Protein AF-A0A3D3J1A1-F1 (afdb_monomer)

Structure (mmCIF, N/CA/C/O backbone):
data_AF-A0A3D3J1A1-F1
#
_entry.id   AF-A0A3D3J1A1-F1
#
loop_
_atom_site.group_PDB
_atom_site.id
_atom_site.type_symbol
_atom_site.label_atom_id
_atom_site.label_alt_id
_atom_site.label_comp_id
_atom_site.label_asym_id
_atom_site.label_entity_id
_atom_site.label_seq_id
_atom_site.pdbx_PDB_ins_code
_atom_site.Cartn_x
_atom_site.Cartn_y
_ato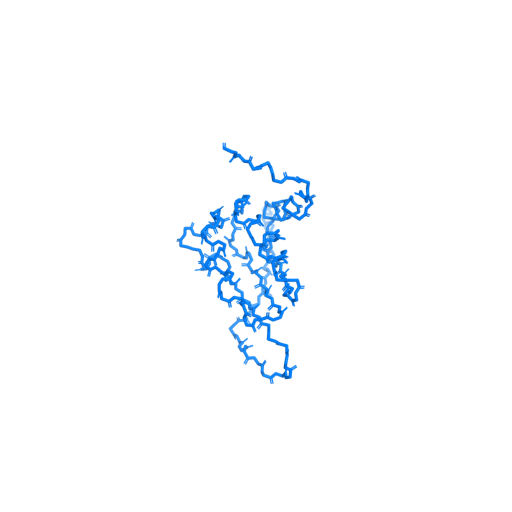m_site.Cartn_z
_atom_site.occupancy
_atom_site.B_iso_or_equiv
_atom_site.auth_seq_id
_atom_site.auth_comp_id
_atom_site.auth_asym_id
_atom_site.auth_atom_id
_atom_site.pdbx_PDB_model_num
ATOM 1 N N . MET A 1 1 ? 10.830 -30.115 -41.537 1.00 36.31 1 MET A N 1
ATOM 2 C CA . MET A 1 1 ? 11.368 -28.802 -41.126 1.00 36.31 1 MET A CA 1
ATOM 3 C C . MET A 1 1 ? 10.619 -28.395 -39.874 1.00 36.31 1 MET A C 1
ATOM 5 O O . MET A 1 1 ? 9.400 -28.492 -39.876 1.00 36.31 1 MET A O 1
ATOM 9 N N . ALA A 1 2 ? 11.364 -28.140 -38.803 1.00 36.91 2 ALA A N 1
ATOM 10 C CA . ALA A 1 2 ? 10.926 -28.161 -37.413 1.00 36.91 2 ALA A CA 1
ATOM 11 C C . ALA A 1 2 ? 10.084 -26.946 -36.968 1.00 36.91 2 ALA A C 1
ATOM 13 O O . ALA A 1 2 ? 10.163 -25.879 -37.567 1.00 36.91 2 ALA A O 1
ATOM 14 N N . GLU A 1 3 ? 9.308 -27.205 -35.909 1.00 42.75 3 GLU A N 1
ATOM 15 C CA . GLU A 1 3 ? 8.980 -26.386 -34.728 1.00 42.75 3 GLU A CA 1
ATOM 16 C C . GLU A 1 3 ? 8.779 -24.868 -34.845 1.00 42.75 3 GLU A C 1
ATOM 18 O O . GLU A 1 3 ? 9.700 -24.114 -35.137 1.00 42.75 3 GLU A O 1
ATOM 23 N N . LEU A 1 4 ? 7.625 -24.414 -34.342 1.00 45.41 4 LEU A N 1
ATOM 24 C CA . LEU A 1 4 ? 7.611 -23.341 -33.347 1.00 45.41 4 LEU A CA 1
ATOM 25 C C . LEU A 1 4 ? 6.541 -23.622 -32.285 1.00 45.41 4 LEU A C 1
ATOM 27 O O . LEU A 1 4 ? 5.385 -23.920 -32.576 1.00 45.41 4 LEU A O 1
ATOM 31 N N . MET A 1 5 ? 7.030 -23.609 -31.051 1.00 32.59 5 MET A N 1
ATOM 32 C CA . MET A 1 5 ? 6.427 -24.078 -29.813 1.00 32.59 5 MET A CA 1
ATOM 33 C C . MET A 1 5 ? 5.175 -23.293 -29.406 1.00 32.59 5 MET A C 1
ATOM 35 O O . MET A 1 5 ? 5.114 -22.069 -29.503 1.00 32.59 5 MET A O 1
ATOM 39 N N . ILE A 1 6 ? 4.203 -24.030 -28.869 1.00 40.38 6 ILE A N 1
ATOM 40 C CA . ILE A 1 6 ? 3.103 -23.508 -28.060 1.00 40.38 6 ILE A CA 1
ATOM 41 C C . ILE A 1 6 ? 3.652 -23.243 -26.654 1.00 40.38 6 ILE A C 1
ATOM 43 O O . ILE A 1 6 ? 3.984 -24.196 -25.959 1.00 40.38 6 ILE A O 1
ATOM 47 N N . ASP A 1 7 ? 3.684 -21.982 -26.220 1.00 38.25 7 ASP A N 1
ATOM 48 C CA . ASP A 1 7 ? 3.404 -21.642 -24.818 1.00 38.25 7 ASP A CA 1
ATOM 49 C C . ASP A 1 7 ? 2.897 -20.196 -24.710 1.00 38.25 7 ASP A C 1
ATOM 51 O O . ASP A 1 7 ? 3.611 -19.259 -24.362 1.00 38.25 7 ASP A O 1
ATOM 55 N N . THR A 1 8 ? 1.631 -19.984 -25.068 1.00 37.47 8 THR A N 1
ATOM 56 C CA . THR A 1 8 ? 0.881 -18.862 -24.501 1.00 37.47 8 THR A CA 1
ATOM 57 C C . THR A 1 8 ? 0.145 -19.423 -23.299 1.00 37.47 8 THR A C 1
ATOM 59 O O . THR A 1 8 ? -0.958 -19.955 -23.443 1.00 37.47 8 THR A O 1
ATOM 62 N N . LYS A 1 9 ? 0.736 -19.281 -22.109 1.00 39.06 9 LYS A N 1
ATOM 63 C CA . LYS A 1 9 ? -0.031 -19.269 -20.862 1.00 39.06 9 LYS A CA 1
ATOM 64 C C . LYS A 1 9 ? -0.982 -18.081 -20.919 1.00 39.06 9 LYS A C 1
ATOM 66 O O . LYS A 1 9 ? -0.671 -16.970 -20.503 1.00 39.06 9 LYS A O 1
ATOM 71 N N . ARG A 1 10 ? -2.140 -18.333 -21.525 1.00 42.56 10 ARG A N 1
ATOM 72 C CA . ARG A 1 10 ? -3.353 -17.562 -21.317 1.00 42.56 10 ARG A CA 1
ATOM 73 C C . ARG A 1 10 ? -3.723 -17.778 -19.859 1.00 42.56 10 ARG A C 1
ATOM 75 O O . ARG A 1 10 ? -4.373 -18.767 -19.543 1.00 42.56 10 ARG A O 1
ATOM 82 N N . ASP A 1 11 ? -3.288 -16.881 -18.986 1.00 39.16 11 ASP A N 1
ATOM 83 C CA . ASP A 1 11 ? -3.937 -16.753 -17.688 1.00 39.16 11 ASP A CA 1
ATOM 84 C C . ASP A 1 11 ? -5.224 -15.958 -17.914 1.00 39.16 11 ASP A C 1
ATOM 86 O O . ASP A 1 11 ? -5.282 -14.729 -17.905 1.00 39.16 11 ASP A O 1
ATOM 90 N N . SER A 1 12 ? -6.244 -16.700 -18.331 1.00 46.22 12 SER A N 1
ATOM 91 C CA . SER A 1 12 ? -7.627 -16.263 -18.324 1.00 46.22 12 SER A CA 1
ATOM 92 C C . SER A 1 12 ? -8.145 -16.367 -16.892 1.00 46.22 12 SER A C 1
ATOM 94 O O . SER A 1 12 ? -8.598 -17.430 -16.477 1.00 46.22 12 SER A O 1
ATOM 96 N N . GLY A 1 13 ? -8.089 -15.254 -16.170 1.00 39.97 13 GLY A N 1
ATOM 97 C CA . GLY A 1 13 ? -8.720 -15.036 -14.871 1.00 39.97 13 GLY A CA 1
ATOM 98 C C . GLY A 1 13 ? -8.413 -13.596 -14.455 1.00 39.97 13 GLY A C 1
ATOM 99 O O . GLY A 1 13 ? -7.260 -13.218 -14.373 1.00 39.97 13 GLY A O 1
ATOM 100 N N . GLU A 1 14 ? -9.343 -12.676 -14.263 1.00 38.91 14 GLU A N 1
ATOM 101 C CA . GLU A 1 14 ?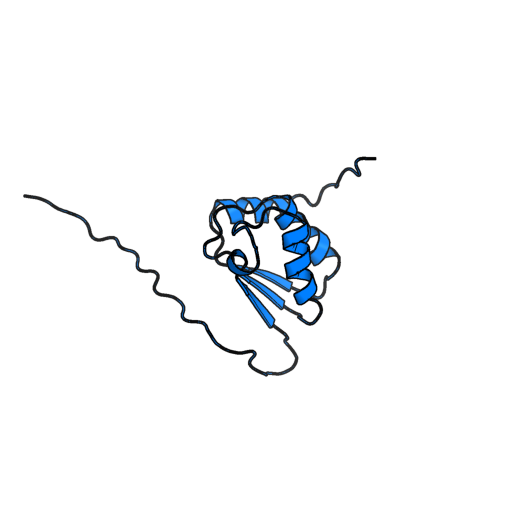 -10.745 -12.816 -13.943 1.00 38.91 14 GLU A CA 1
ATOM 102 C C . GLU A 1 14 ? -11.493 -11.560 -14.417 1.00 38.91 14 GLU A C 1
ATOM 104 O O . GLU A 1 14 ? -11.007 -10.430 -14.333 1.00 38.91 14 GLU A O 1
ATOM 109 N N . VAL A 1 15 ? -12.714 -11.764 -14.895 1.00 42.56 15 VAL A N 1
ATOM 110 C CA . VAL A 1 15 ? -13.693 -10.702 -15.102 1.00 42.56 15 VAL A CA 1
ATOM 111 C C . VAL A 1 15 ? -14.255 -10.341 -13.723 1.00 42.56 15 VAL A C 1
ATOM 113 O O . VAL A 1 15 ? -15.102 -11.070 -13.227 1.00 42.56 15 VAL A O 1
ATOM 116 N N . PHE A 1 16 ? -13.820 -9.244 -13.095 1.00 38.19 16 PHE A N 1
ATOM 117 C CA . PHE A 1 16 ? -14.475 -8.734 -11.877 1.00 38.19 16 PHE A CA 1
ATOM 118 C C . PHE A 1 16 ? -14.755 -7.238 -11.957 1.00 38.19 16 PHE A C 1
ATOM 120 O O . PHE A 1 16 ? -14.155 -6.401 -11.292 1.00 38.19 16 PHE A O 1
ATOM 127 N N . ASN A 1 17 ? -15.745 -6.926 -12.780 1.00 46.78 17 ASN A N 1
ATOM 128 C CA . ASN A 1 17 ? -16.692 -5.873 -12.467 1.00 46.78 17 ASN A CA 1
ATOM 129 C C . ASN A 1 17 ? -17.770 -6.530 -11.601 1.00 46.78 17 ASN A C 1
ATOM 131 O O . ASN A 1 17 ? -18.503 -7.313 -12.193 1.00 46.78 17 ASN A O 1
ATOM 135 N N . THR A 1 18 ? -17.839 -6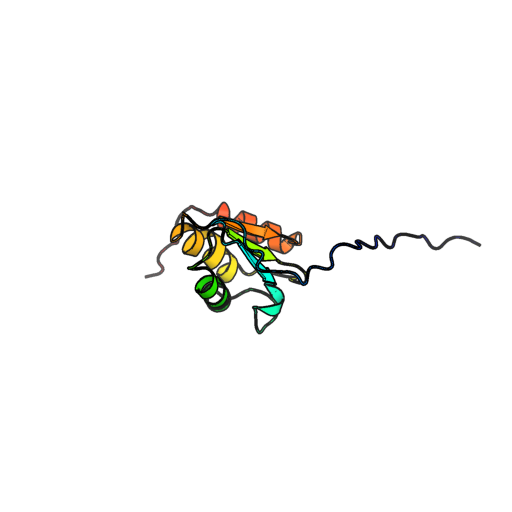.326 -10.274 1.00 42.00 18 THR A N 1
ATOM 136 C CA . THR A 1 18 ? -18.990 -6.751 -9.435 1.00 42.00 18 THR A CA 1
ATOM 137 C C . THR A 1 18 ? -18.809 -6.339 -7.963 1.00 42.00 18 THR A C 1
ATOM 139 O O . THR A 1 18 ? -17.905 -6.832 -7.302 1.00 42.00 18 THR A O 1
ATOM 142 N N . TYR A 1 19 ? -19.672 -5.407 -7.525 1.00 45.06 19 TYR A N 1
ATOM 143 C CA . TYR A 1 19 ? -20.353 -5.279 -6.219 1.00 45.06 19 TYR A CA 1
ATOM 144 C C . TYR A 1 19 ? -19.474 -5.479 -4.956 1.00 45.06 19 TYR A C 1
ATOM 146 O O . TYR A 1 19 ? -18.970 -6.556 -4.688 1.00 45.06 19 TYR A O 1
ATOM 154 N N . ALA A 1 20 ? -19.229 -4.490 -4.087 1.00 43.03 20 ALA A N 1
ATOM 155 C CA . ALA A 1 20 ? -20.238 -3.838 -3.242 1.00 43.03 20 ALA A CA 1
ATOM 156 C C . ALA A 1 20 ? -21.414 -4.767 -2.892 1.00 43.03 20 ALA A C 1
ATOM 158 O O . ALA A 1 20 ? -22.562 -4.338 -2.969 1.00 43.03 20 ALA A O 1
ATOM 159 N N . ASP A 1 21 ? -21.134 -6.041 -2.601 1.00 42.47 21 ASP A N 1
ATOM 160 C CA . ASP A 1 21 ? -22.158 -6.972 -2.156 1.00 42.47 21 ASP A CA 1
ATOM 161 C C . ASP A 1 21 ? -22.260 -6.959 -0.636 1.00 42.47 21 ASP A C 1
ATOM 163 O O . ASP A 1 21 ? -21.280 -6.915 0.113 1.00 42.47 21 ASP A O 1
ATOM 167 N N . VAL A 1 22 ? -23.509 -6.855 -0.231 1.00 48.78 22 VAL A N 1
ATOM 168 C CA . VAL A 1 22 ? -23.979 -6.427 1.066 1.00 48.78 22 VAL A CA 1
ATOM 169 C C . VAL A 1 22 ? -24.198 -7.691 1.877 1.00 48.78 22 VAL A C 1
ATOM 171 O O . VAL A 1 22 ? -25.268 -8.273 1.799 1.00 48.78 22 VAL A O 1
ATOM 174 N N . ASP A 1 23 ? -23.205 -8.104 2.659 1.00 39.50 23 ASP A N 1
ATOM 175 C CA . ASP A 1 23 ? -23.414 -9.086 3.722 1.00 39.50 23 ASP A CA 1
ATOM 176 C C . ASP A 1 23 ? -22.642 -8.654 4.979 1.00 39.50 23 ASP A C 1
ATOM 178 O O . ASP A 1 23 ? -21.414 -8.606 5.034 1.00 39.50 23 ASP A O 1
ATOM 182 N N . GLU A 1 24 ? -23.420 -8.217 5.969 1.00 40.56 24 GLU A N 1
ATOM 183 C CA . GLU A 1 24 ? -23.089 -8.105 7.393 1.00 40.56 24 GLU A CA 1
ATOM 184 C C . GLU A 1 24 ? -21.661 -7.638 7.759 1.00 40.56 24 GLU A C 1
ATOM 186 O O . GLU A 1 24 ? -20.811 -8.384 8.237 1.00 40.56 24 GLU A O 1
ATOM 191 N N . GLY A 1 25 ? -21.411 -6.329 7.650 1.00 46.91 25 GLY A N 1
ATOM 192 C CA . GLY A 1 25 ? -20.396 -5.649 8.472 1.00 46.91 25 GLY A CA 1
ATOM 193 C C . GLY A 1 25 ? -18.919 -5.883 8.117 1.00 46.91 25 GLY A C 1
ATOM 194 O O . GLY A 1 25 ? -18.043 -5.394 8.850 1.00 46.91 25 GLY A O 1
ATOM 195 N N . PHE A 1 26 ? -18.628 -6.561 7.003 1.00 54.66 26 PHE A N 1
ATOM 196 C CA . PHE A 1 26 ? -17.291 -6.660 6.411 1.00 54.66 26 PHE A CA 1
ATOM 197 C C . PHE A 1 26 ? -17.184 -5.727 5.208 1.00 54.66 26 PHE A C 1
ATOM 199 O O . PHE A 1 26 ? -17.437 -6.090 4.065 1.00 54.66 26 PHE A O 1
ATOM 206 N N . ILE A 1 27 ? -16.821 -4.476 5.480 1.00 76.19 27 ILE A N 1
ATOM 207 C CA . ILE A 1 27 ? -16.656 -3.461 4.444 1.00 76.19 27 ILE A CA 1
ATOM 208 C C . ILE A 1 27 ? -15.292 -3.711 3.780 1.00 76.19 27 ILE A C 1
ATOM 210 O O . ILE A 1 27 ? -14.261 -3.259 4.283 1.00 76.19 27 ILE A O 1
ATOM 214 N N . VAL A 1 28 ? -15.282 -4.495 2.699 1.00 82.38 28 VAL A N 1
ATOM 215 C CA . VAL A 1 28 ? -14.090 -4.803 1.889 1.00 82.38 28 VAL A CA 1
ATOM 216 C C . VAL A 1 28 ? -14.087 -3.941 0.625 1.00 82.38 28 VAL A C 1
ATOM 218 O O . VAL A 1 28 ? -15.126 -3.763 -0.007 1.00 82.38 28 VAL A O 1
ATOM 221 N N . THR A 1 29 ? -12.927 -3.416 0.232 1.00 88.31 29 THR A N 1
ATOM 222 C CA . THR A 1 29 ? -12.750 -2.690 -1.039 1.00 88.31 29 THR A CA 1
ATOM 223 C C . THR A 1 29 ? -11.585 -3.233 -1.851 1.00 88.31 29 THR A C 1
ATOM 225 O O . THR A 1 29 ? -10.611 -3.718 -1.281 1.00 88.31 29 THR A O 1
ATOM 228 N N . ARG A 1 30 ? -11.661 -3.125 -3.183 1.00 91.25 30 ARG A N 1
ATOM 229 C CA . ARG A 1 30 ? -10.570 -3.452 -4.111 1.00 91.25 30 ARG A CA 1
ATOM 230 C C . ARG A 1 30 ? -10.195 -2.219 -4.921 1.00 91.25 30 ARG A C 1
ATOM 232 O O . ARG A 1 30 ? -11.050 -1.612 -5.558 1.00 91.25 30 ARG A O 1
ATOM 239 N N . ILE A 1 31 ? -8.912 -1.866 -4.912 1.00 91.00 31 ILE A N 1
ATOM 240 C CA . ILE A 1 31 ? -8.379 -0.688 -5.599 1.00 91.00 31 ILE A CA 1
ATOM 241 C C . ILE A 1 31 ? -7.352 -1.126 -6.648 1.00 91.00 31 ILE A C 1
ATOM 243 O O . ILE A 1 31 ? -6.282 -1.608 -6.267 1.00 91.00 31 ILE A O 1
ATOM 247 N N . PRO A 1 32 ? -7.625 -0.919 -7.950 1.00 92.50 32 PRO A N 1
ATOM 248 C CA . PRO A 1 32 ? -6.616 -1.058 -8.994 1.00 92.50 32 PRO A CA 1
ATOM 249 C C . PRO A 1 32 ? -5.601 0.083 -8.879 1.00 92.50 32 PRO A C 1
ATOM 251 O O . PRO A 1 32 ? -5.898 1.240 -9.180 1.00 92.50 32 PRO A O 1
ATOM 254 N N . VAL A 1 33 ? -4.388 -0.234 -8.424 1.00 91.69 33 VAL A N 1
ATOM 255 C CA . VAL A 1 33 ? -3.356 0.765 -8.100 1.00 91.69 33 VAL A CA 1
ATOM 256 C C . VAL A 1 33 ? -2.919 1.530 -9.346 1.00 91.69 33 VAL A C 1
ATOM 258 O O . VAL A 1 33 ? -2.815 2.754 -9.308 1.00 91.69 33 VAL A O 1
ATOM 261 N N . PHE A 1 34 ? -2.745 0.825 -10.464 1.00 89.56 34 PHE A N 1
ATOM 262 C CA . PHE A 1 34 ? -2.341 1.416 -11.740 1.00 89.56 34 PHE A CA 1
ATOM 263 C C . PHE A 1 34 ? -3.307 2.505 -12.231 1.00 89.56 34 PHE A C 1
ATOM 265 O O . PHE A 1 34 ? -2.880 3.523 -12.765 1.00 89.56 34 PHE A O 1
ATOM 272 N N . GLU A 1 35 ? -4.613 2.306 -12.037 1.00 88.69 35 GLU A N 1
ATOM 273 C CA . GLU A 1 35 ? -5.652 3.254 -12.466 1.00 88.69 35 GLU A CA 1
ATOM 274 C C . GLU A 1 35 ? -5.876 4.367 -11.434 1.00 88.69 35 GLU A C 1
ATOM 276 O O . GLU A 1 35 ? -6.270 5.481 -11.778 1.00 88.69 35 GLU A O 1
ATOM 281 N N . ALA A 1 36 ? -5.594 4.090 -10.159 1.00 86.56 36 ALA A N 1
ATOM 282 C CA . ALA A 1 36 ? -5.679 5.074 -9.086 1.00 86.56 36 ALA A CA 1
ATOM 283 C C . ALA A 1 36 ? -4.514 6.087 -9.096 1.00 86.56 36 ALA A C 1
ATOM 285 O O . ALA A 1 36 ? -4.632 7.173 -8.512 1.00 86.56 36 ALA A O 1
ATOM 286 N N . CYS A 1 37 ? -3.397 5.755 -9.749 1.00 84.00 37 CYS A N 1
ATOM 287 C CA . CYS A 1 37 ? -2.221 6.607 -9.895 1.00 84.00 37 CYS A CA 1
ATOM 288 C C . CYS A 1 37 ? -2.234 7.364 -11.236 1.00 84.00 37 CYS A C 1
ATOM 290 O O . CYS A 1 37 ? -2.348 6.770 -12.300 1.00 84.00 37 CYS A O 1
ATOM 292 N N . LEU A 1 38 ? -2.052 8.692 -11.196 1.00 74.56 38 LEU A N 1
ATOM 293 C CA . LEU A 1 38 ? -2.039 9.537 -12.406 1.00 74.56 38 LEU A CA 1
ATOM 294 C C . LEU A 1 38 ? -0.888 9.191 -13.369 1.00 74.56 38 LEU A C 1
ATOM 296 O O . LEU A 1 38 ? -1.076 9.223 -14.580 1.00 74.56 38 LEU A O 1
ATOM 300 N N . ASP A 1 39 ? 0.278 8.832 -12.825 1.00 69.44 39 ASP A N 1
ATOM 301 C CA . ASP A 1 39 ? 1.506 8.560 -13.587 1.00 69.44 39 ASP A CA 1
ATOM 302 C C . ASP A 1 39 ? 1.758 7.055 -13.792 1.00 69.44 39 ASP A C 1
ATOM 304 O O . ASP A 1 39 ? 2.882 6.647 -14.079 1.00 69.44 39 ASP A O 1
ATOM 308 N N . ARG A 1 40 ? 0.703 6.233 -13.657 1.00 75.50 40 ARG A N 1
ATOM 309 C CA . ARG A 1 40 ? 0.694 4.759 -13.716 1.00 75.50 40 ARG A CA 1
ATOM 310 C C . ARG A 1 40 ? 1.447 4.059 -12.586 1.00 75.50 40 ARG A C 1
ATOM 312 O O . ARG A 1 40 ? 0.819 3.335 -11.816 1.00 75.50 40 ARG A O 1
ATOM 319 N N . ASP A 1 41 ? 2.752 4.287 -12.454 1.00 83.94 41 ASP A N 1
ATOM 320 C CA . ASP A 1 41 ? 3.546 3.617 -11.424 1.00 83.94 41 ASP A CA 1
ATOM 321 C C . ASP A 1 41 ? 3.417 4.321 -10.054 1.00 83.94 41 ASP A C 1
ATOM 323 O O . ASP A 1 41 ? 3.599 5.543 -9.942 1.00 83.94 41 ASP A O 1
ATOM 327 N N . PRO A 1 42 ? 3.109 3.570 -8.980 1.00 87.88 42 PRO A N 1
ATOM 328 C CA . PRO A 1 42 ? 2.980 4.080 -7.622 1.00 87.88 42 PRO A CA 1
ATOM 329 C C . PRO A 1 42 ? 4.358 4.347 -7.001 1.00 87.88 42 PRO A C 1
ATOM 331 O O . PRO A 1 42 ? 4.968 3.480 -6.372 1.00 87.88 42 PRO A O 1
ATOM 334 N N . VAL A 1 43 ? 4.858 5.574 -7.146 1.00 89.81 43 VAL A N 1
ATOM 335 C CA . VAL A 1 43 ? 6.193 5.969 -6.660 1.00 89.81 43 VAL A CA 1
ATOM 336 C C . VAL A 1 43 ? 6.115 6.909 -5.458 1.00 89.81 43 VAL A C 1
ATOM 338 O O . VAL A 1 43 ? 6.857 6.754 -4.481 1.00 89.81 43 VAL A O 1
ATOM 341 N N . ALA A 1 44 ? 5.217 7.892 -5.505 1.00 90.00 44 ALA A N 1
ATOM 342 C CA . ALA A 1 44 ? 5.207 9.004 -4.562 1.00 90.00 44 ALA A CA 1
ATOM 343 C C . ALA A 1 44 ? 4.304 8.757 -3.342 1.00 90.00 44 ALA A C 1
ATOM 345 O O . ALA A 1 44 ? 3.207 8.208 -3.447 1.00 90.00 44 ALA A O 1
ATOM 346 N N . ARG A 1 45 ? 4.704 9.299 -2.180 1.00 91.00 45 ARG A N 1
ATOM 347 C CA . ARG A 1 45 ? 3.873 9.304 -0.955 1.00 91.00 45 ARG A CA 1
ATOM 348 C C . ARG A 1 45 ? 2.514 9.968 -1.167 1.00 91.00 45 ARG A C 1
ATOM 350 O O . ARG A 1 45 ? 1.511 9.535 -0.615 1.00 91.00 45 ARG A O 1
ATOM 357 N N . SER A 1 46 ? 2.462 11.020 -1.981 1.00 90.75 46 SER A N 1
ATOM 358 C CA . SER A 1 46 ? 1.215 11.725 -2.289 1.00 90.75 46 SER A CA 1
ATOM 359 C C . SER A 1 46 ? 0.209 10.848 -3.042 1.00 90.75 46 SER A C 1
ATOM 361 O O . SER A 1 46 ? -0.991 10.992 -2.818 1.00 90.75 46 SER A O 1
ATOM 363 N N . GLN A 1 47 ? 0.672 9.924 -3.892 1.00 91.44 47 GLN A N 1
ATOM 364 C CA . GLN A 1 47 ? -0.189 8.953 -4.572 1.00 91.44 47 GLN A CA 1
ATOM 365 C C . GLN A 1 47 ? -0.759 7.945 -3.564 1.00 91.44 47 GLN A C 1
ATOM 367 O O . GLN A 1 47 ? -1.969 7.731 -3.542 1.00 91.44 47 GLN A O 1
ATOM 372 N N . ALA A 1 48 ? 0.084 7.420 -2.668 1.00 92.19 48 ALA A N 1
ATOM 373 C CA . ALA A 1 48 ? -0.344 6.537 -1.583 1.00 92.19 48 ALA A CA 1
ATOM 374 C C . ALA A 1 48 ? -1.414 7.191 -0.698 1.00 92.19 48 ALA A C 1
ATOM 376 O O . ALA A 1 48 ? -2.499 6.639 -0.543 1.00 92.19 48 ALA A O 1
ATOM 377 N N . ARG A 1 49 ? -1.176 8.418 -0.212 1.00 91.06 49 ARG A N 1
ATOM 378 C CA . ARG A 1 49 ? -2.151 9.152 0.617 1.00 91.06 49 ARG A CA 1
ATOM 379 C C . ARG A 1 49 ? -3.510 9.298 -0.057 1.00 91.06 49 ARG A C 1
ATOM 381 O O . ARG A 1 49 ? -4.531 9.138 0.596 1.00 91.06 49 ARG A O 1
ATOM 388 N N . ARG A 1 50 ? -3.546 9.571 -1.365 1.00 89.31 50 ARG A N 1
ATOM 389 C CA . ARG A 1 50 ? -4.808 9.691 -2.12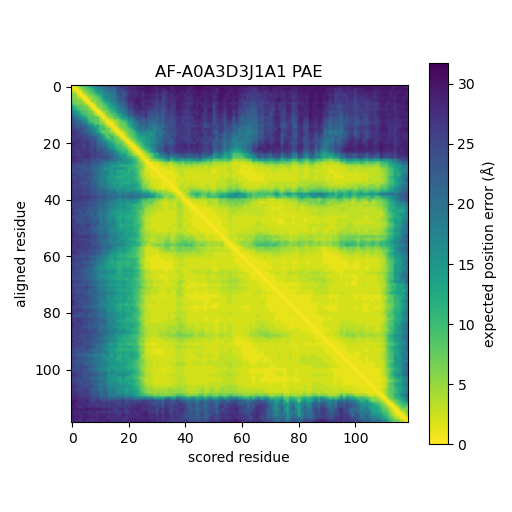0 1.00 89.31 50 ARG A CA 1
ATOM 390 C C . ARG A 1 50 ? -5.587 8.380 -2.195 1.00 89.31 50 ARG A C 1
ATOM 392 O O . ARG A 1 50 ? -6.814 8.415 -2.248 1.00 89.31 50 ARG A O 1
ATOM 399 N N . ILE A 1 51 ? -4.897 7.244 -2.251 1.00 90.00 51 ILE A N 1
ATOM 400 C CA . ILE A 1 51 ? -5.533 5.925 -2.191 1.00 90.00 51 ILE A CA 1
ATOM 401 C C . ILE A 1 51 ? -6.042 5.676 -0.770 1.00 90.00 51 ILE A C 1
ATOM 403 O O . ILE A 1 51 ? -7.218 5.374 -0.597 1.00 90.00 51 ILE A O 1
ATOM 407 N N . CYS A 1 52 ? -5.196 5.905 0.233 1.00 88.62 52 CYS A N 1
ATOM 408 C CA . CYS A 1 52 ? -5.514 5.668 1.637 1.00 88.62 52 CYS A CA 1
ATOM 409 C C . CYS A 1 52 ? -6.689 6.505 2.162 1.00 88.62 52 CYS A C 1
ATOM 411 O O . CYS A 1 52 ? -7.514 5.974 2.885 1.00 88.62 52 CYS A O 1
ATOM 413 N N . LEU A 1 53 ? -6.855 7.763 1.734 1.00 86.75 53 LEU A N 1
ATOM 414 C CA . LEU A 1 53 ? -8.013 8.595 2.118 1.00 86.75 53 LEU A CA 1
ATOM 415 C C . LEU A 1 53 ? -9.373 7.976 1.748 1.00 86.75 53 LEU A C 1
ATOM 417 O O . LEU A 1 53 ? -10.406 8.387 2.266 1.00 86.75 53 LEU A O 1
ATOM 421 N N . ARG A 1 54 ? -9.396 7.016 0.817 1.00 80.94 54 ARG A N 1
ATOM 422 C CA . ARG A 1 54 ? -10.612 6.293 0.428 1.00 80.94 54 ARG A CA 1
ATOM 423 C C . ARG A 1 54 ? -10.854 5.043 1.276 1.00 80.94 54 ARG A C 1
ATOM 425 O O . ARG A 1 54 ? -11.886 4.410 1.095 1.00 80.94 54 ARG A O 1
ATOM 432 N N . LEU A 1 55 ? -9.922 4.674 2.155 1.00 83.62 55 LEU A N 1
ATOM 433 C CA . LEU A 1 55 ? -9.934 3.422 2.912 1.00 83.62 55 LEU A CA 1
ATOM 434 C C . LEU A 1 55 ? -10.500 3.558 4.332 1.00 83.62 55 LEU A C 1
ATOM 436 O O . LEU A 1 55 ? -10.811 2.541 4.940 1.00 83.62 55 LEU A O 1
ATOM 440 N N . ASP A 1 56 ? -10.716 4.778 4.833 1.00 76.00 56 ASP A N 1
ATOM 441 C CA . ASP A 1 56 ? -11.093 5.038 6.235 1.00 76.00 56 ASP A CA 1
ATOM 442 C C . ASP A 1 56 ? -12.406 4.367 6.686 1.00 76.00 56 ASP A C 1
ATOM 444 O O . ASP A 1 56 ? -12.629 4.173 7.877 1.00 76.00 56 ASP A O 1
ATOM 448 N N . SER A 1 57 ? -13.295 4.018 5.751 1.00 77.88 57 SER A N 1
ATOM 449 C CA . SER A 1 57 ? -14.568 3.336 6.046 1.00 77.88 57 SER A CA 1
ATOM 450 C C . SER A 1 57 ? -14.505 1.812 5.899 1.00 77.88 57 SER A C 1
ATOM 452 O O . SER A 1 57 ? -15.516 1.148 6.108 1.00 77.88 57 SER A O 1
ATOM 454 N N . PHE A 1 58 ? -13.357 1.247 5.518 1.00 84.00 58 PHE A N 1
ATOM 455 C CA . PHE A 1 58 ? -13.204 -0.171 5.197 1.00 84.00 58 PHE A CA 1
ATOM 456 C C . PHE A 1 58 ? -12.458 -0.921 6.308 1.00 84.00 58 PHE A C 1
ATOM 458 O O . PHE A 1 58 ? -11.592 -0.367 6.978 1.00 84.00 58 PHE A O 1
ATOM 465 N N . LYS A 1 59 ? -12.790 -2.201 6.503 1.00 86.56 59 LYS A N 1
ATOM 466 C CA . LYS A 1 59 ? -12.046 -3.118 7.392 1.00 86.56 59 LYS A CA 1
ATOM 467 C C . LYS A 1 59 ? -10.980 -3.906 6.642 1.00 86.56 59 LYS A C 1
ATOM 469 O O . LYS A 1 59 ? -9.999 -4.353 7.231 1.00 86.56 59 LYS A O 1
ATOM 474 N N . GLU A 1 60 ? -11.158 -4.072 5.337 1.00 88.44 60 GLU A N 1
ATOM 475 C CA . GLU A 1 60 ? -10.172 -4.707 4.476 1.00 88.44 60 GLU A CA 1
ATOM 476 C C . GLU A 1 60 ? -10.056 -3.957 3.147 1.00 88.44 60 GLU A C 1
ATOM 478 O O . GLU A 1 60 ? -11.054 -3.586 2.527 1.00 88.44 60 GLU A O 1
ATOM 483 N N . ALA A 1 61 ? -8.820 -3.740 2.710 1.00 91.56 61 ALA A N 1
ATOM 484 C CA . ALA A 1 61 ? -8.489 -3.089 1.455 1.00 91.56 61 ALA A CA 1
ATOM 485 C C . ALA A 1 61 ? -7.566 -3.983 0.630 1.00 91.56 61 ALA A C 1
ATOM 487 O O . ALA A 1 61 ? -6.420 -4.237 1.002 1.00 91.56 61 ALA A O 1
ATOM 488 N N . VAL A 1 62 ? -8.054 -4.429 -0.519 1.00 92.94 62 VAL A N 1
ATOM 489 C CA . VAL A 1 62 ? -7.288 -5.175 -1.512 1.00 92.94 62 VAL A CA 1
ATOM 490 C C . VAL A 1 62 ? -6.656 -4.182 -2.482 1.00 92.94 62 VAL A C 1
ATOM 492 O O . VAL A 1 62 ? -7.357 -3.501 -3.228 1.00 92.94 62 VAL A O 1
ATOM 495 N N . LEU A 1 63 ? -5.329 -4.091 -2.482 1.00 94.50 63 LEU A N 1
ATOM 496 C CA . LEU A 1 63 ? -4.581 -3.275 -3.436 1.00 94.50 63 LEU A CA 1
ATOM 497 C C . LEU A 1 63 ? -4.108 -4.159 -4.585 1.00 94.50 63 LEU A C 1
ATOM 499 O O . LEU A 1 63 ? -3.273 -5.042 -4.398 1.00 94.50 63 LEU A O 1
ATOM 503 N N . ASP A 1 64 ? -4.663 -3.924 -5.766 1.00 93.81 64 ASP A N 1
ATOM 504 C CA . ASP A 1 64 ? -4.383 -4.697 -6.966 1.00 93.81 64 ASP A CA 1
ATOM 505 C C . ASP A 1 64 ? -3.280 -4.026 -7.790 1.00 93.81 64 ASP A C 1
ATOM 507 O O . ASP A 1 64 ? -3.465 -2.938 -8.341 1.00 93.81 64 ASP A O 1
ATOM 511 N N . PHE A 1 65 ? -2.122 -4.683 -7.850 1.00 94.75 65 PHE A N 1
ATOM 512 C CA . PHE A 1 65 ? -0.933 -4.216 -8.561 1.00 94.75 65 PHE A CA 1
ATOM 513 C C . PHE A 1 65 ? -0.847 -4.743 -9.999 1.00 94.75 65 PHE A C 1
ATOM 515 O O . PHE A 1 65 ? 0.206 -4.637 -10.631 1.00 94.75 65 PHE A O 1
ATOM 522 N N . ALA A 1 66 ? -1.944 -5.267 -10.556 1.00 92.62 66 ALA A N 1
ATOM 523 C CA . ALA A 1 66 ? -1.997 -5.612 -11.968 1.00 92.62 66 ALA A CA 1
ATOM 524 C C . ALA A 1 66 ? -1.568 -4.415 -12.838 1.00 92.62 66 ALA A C 1
ATOM 526 O O . ALA A 1 66 ? -2.030 -3.289 -12.646 1.00 92.62 66 ALA A O 1
ATOM 527 N N . LYS A 1 67 ? -0.697 -4.679 -13.823 1.00 92.19 67 LYS A N 1
ATOM 528 C CA . LYS A 1 67 ? -0.093 -3.696 -14.749 1.00 92.19 67 LYS A CA 1
ATOM 529 C C . LYS A 1 67 ? 0.900 -2.707 -14.123 1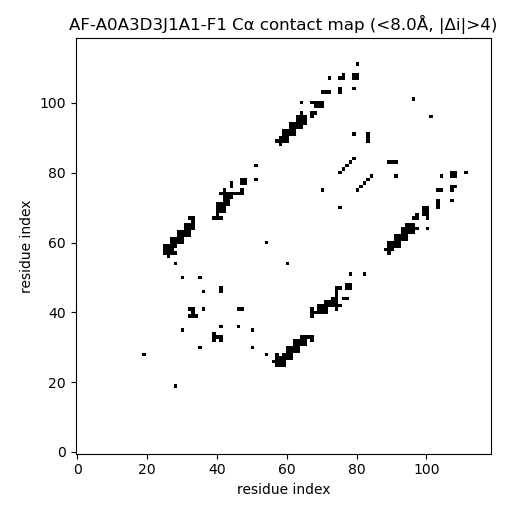.00 92.19 67 LYS A C 1
ATOM 531 O O . LYS A 1 67 ? 1.475 -1.920 -14.867 1.00 92.19 67 LYS A O 1
ATOM 536 N N . VAL A 1 68 ? 1.127 -2.741 -12.810 1.00 92.44 68 VAL A N 1
ATOM 537 C CA . VAL A 1 68 ? 2.205 -1.963 -12.188 1.00 92.44 68 VAL A CA 1
ATOM 538 C C . VAL A 1 68 ? 3.536 -2.622 -12.527 1.00 92.44 68 VAL A C 1
ATOM 540 O O . VAL A 1 68 ? 3.697 -3.828 -12.320 1.00 92.44 68 VAL A O 1
ATOM 543 N N . GLU A 1 69 ? 4.488 -1.842 -13.034 1.00 91.44 69 GLU A N 1
ATOM 544 C CA . GLU A 1 69 ? 5.836 -2.331 -13.324 1.00 91.44 69 GLU A CA 1
ATOM 545 C C . GLU A 1 69 ? 6.738 -2.121 -12.110 1.00 91.44 69 GLU A C 1
ATOM 547 O O . GLU A 1 69 ? 7.430 -3.049 -11.685 1.00 91.44 69 GLU A O 1
ATOM 552 N N . ILE A 1 70 ? 6.666 -0.936 -11.498 1.00 90.56 70 ILE A N 1
ATOM 553 C CA . ILE A 1 70 ? 7.548 -0.538 -10.400 1.00 90.56 70 ILE A CA 1
ATOM 554 C C . ILE A 1 70 ? 6.731 0.084 -9.269 1.00 90.56 70 ILE A C 1
ATOM 556 O O . ILE A 1 70 ? 5.845 0.904 -9.485 1.00 90.56 70 ILE A O 1
ATOM 560 N N . MET A 1 71 ? 7.076 -0.261 -8.027 1.00 93.94 71 MET A N 1
ATOM 561 C CA . MET A 1 71 ? 6.587 0.434 -6.838 1.00 93.94 71 MET A CA 1
ATOM 562 C C . MET A 1 71 ? 7.746 1.154 -6.155 1.00 93.94 71 MET A C 1
ATOM 564 O O . MET A 1 71 ? 8.757 0.544 -5.810 1.00 93.94 71 MET A O 1
ATOM 568 N N . GLY A 1 72 ? 7.597 2.458 -5.937 1.00 91.12 72 GLY A N 1
ATOM 569 C CA . GLY A 1 72 ? 8.596 3.257 -5.239 1.00 91.12 72 GLY A CA 1
ATOM 570 C C . GLY A 1 72 ? 8.528 3.081 -3.725 1.00 91.12 72 GLY A C 1
ATOM 571 O O . GLY A 1 72 ? 7.459 2.893 -3.141 1.00 91.12 72 GLY A O 1
ATOM 572 N N . GLN A 1 73 ? 9.679 3.235 -3.065 1.00 90.12 73 GLN A N 1
ATOM 573 C CA . GLN A 1 73 ? 9.784 3.148 -1.606 1.00 90.12 73 GLN A CA 1
ATOM 574 C C . GLN A 1 73 ? 8.864 4.146 -0.894 1.00 90.12 73 GLN A C 1
ATOM 576 O O . GLN A 1 73 ? 8.276 3.817 0.130 1.00 90.12 73 GLN A O 1
ATOM 581 N N . GLY A 1 74 ? 8.713 5.361 -1.436 1.00 91.00 74 GLY A N 1
ATOM 582 C CA . GLY A 1 74 ? 7.832 6.375 -0.860 1.00 91.00 74 GLY A CA 1
ATOM 583 C C . GLY A 1 74 ? 6.390 5.884 -0.759 1.00 91.00 74 GLY A C 1
ATOM 584 O O . GLY A 1 74 ? 5.791 5.978 0.307 1.00 91.00 74 GLY A O 1
ATOM 585 N N . PHE A 1 75 ? 5.859 5.320 -1.844 1.00 94.50 75 PHE A N 1
ATOM 586 C CA . PHE A 1 75 ? 4.530 4.720 -1.854 1.00 94.50 75 PHE A CA 1
ATOM 587 C C . PHE A 1 75 ? 4.427 3.535 -0.886 1.00 94.50 75 PHE A C 1
ATOM 589 O O . PHE A 1 75 ? 3.532 3.509 -0.043 1.00 94.50 75 PHE A O 1
ATOM 596 N N . ALA A 1 76 ? 5.360 2.583 -0.975 1.00 93.94 76 ALA A N 1
ATOM 597 C CA . ALA A 1 76 ? 5.323 1.357 -0.182 1.00 93.94 76 ALA A CA 1
ATOM 598 C C . ALA A 1 76 ? 5.385 1.630 1.330 1.00 93.94 76 ALA A C 1
ATOM 600 O O . ALA A 1 76 ? 4.624 1.041 2.097 1.00 93.94 76 ALA A O 1
ATOM 601 N N . ASP A 1 77 ? 6.253 2.550 1.756 1.00 92.69 77 ASP A N 1
ATOM 602 C CA . ASP A 1 77 ? 6.350 2.982 3.151 1.00 92.69 77 ASP A CA 1
ATOM 603 C C . ASP A 1 77 ? 5.069 3.664 3.628 1.00 92.69 77 ASP A C 1
ATOM 605 O O . ASP A 1 77 ? 4.614 3.434 4.747 1.00 92.69 77 ASP A O 1
ATOM 609 N N . GLU A 1 78 ? 4.493 4.536 2.803 1.00 94.06 78 GLU A N 1
ATOM 610 C CA . GLU A 1 78 ? 3.296 5.274 3.192 1.00 94.06 78 GLU A CA 1
ATOM 611 C C . GLU A 1 78 ? 2.105 4.328 3.383 1.00 94.06 78 GLU A C 1
ATOM 613 O O . GLU A 1 78 ? 1.412 4.436 4.388 1.00 94.06 78 GLU A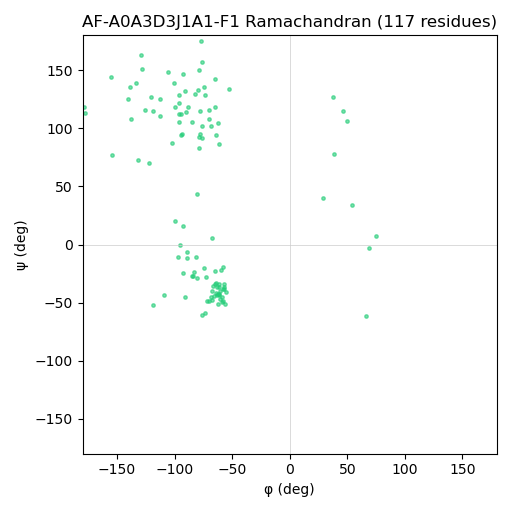 O 1
ATOM 618 N N . VAL A 1 79 ? 1.901 3.369 2.474 1.00 94.31 79 VAL A N 1
ATOM 619 C CA . VAL A 1 79 ? 0.780 2.419 2.549 1.00 94.31 79 VAL A CA 1
ATOM 620 C C . VAL A 1 79 ? 1.001 1.369 3.640 1.00 94.31 79 VAL A C 1
ATOM 622 O O . VAL A 1 79 ? 0.198 1.246 4.563 1.00 94.31 79 VAL A O 1
ATOM 625 N N . PHE A 1 80 ? 2.087 0.599 3.544 1.00 94.12 80 PHE A N 1
ATOM 626 C CA . PHE A 1 80 ? 2.241 -0.645 4.309 1.00 94.12 80 PHE A CA 1
ATOM 627 C C . PHE A 1 80 ? 2.896 -0.456 5.678 1.00 94.12 80 PHE A C 1
ATOM 629 O O . PHE A 1 80 ? 2.883 -1.377 6.494 1.00 94.12 80 PHE A O 1
ATOM 636 N N . ARG A 1 81 ? 3.469 0.725 5.946 1.00 90.88 81 ARG A N 1
ATOM 637 C CA . ARG A 1 81 ? 4.145 1.020 7.215 1.00 90.88 81 ARG A CA 1
ATOM 638 C C . ARG A 1 81 ? 3.495 2.177 7.964 1.00 90.88 81 ARG A C 1
ATOM 640 O O . ARG A 1 81 ? 3.175 2.015 9.137 1.00 90.88 81 ARG A O 1
ATOM 647 N N . VAL A 1 82 ? 3.298 3.328 7.320 1.00 92.12 82 VAL A N 1
ATOM 648 C CA . VAL A 1 82 ? 2.712 4.510 7.977 1.00 92.12 82 VAL A CA 1
ATOM 649 C C . VAL A 1 82 ? 1.204 4.348 8.138 1.00 92.12 82 VAL A C 1
ATOM 651 O O . VAL A 1 82 ? 0.726 4.317 9.268 1.00 92.12 82 VAL A O 1
ATOM 654 N N . TYR A 1 83 ? 0.464 4.198 7.039 1.00 92.06 83 TYR A N 1
ATOM 655 C CA . TYR A 1 83 ? -0.995 4.130 7.067 1.00 92.06 83 TYR A CA 1
ATOM 656 C C . TYR A 1 83 ? -1.484 2.851 7.758 1.00 92.06 83 TYR A C 1
ATOM 658 O O . TYR A 1 83 ? -2.258 2.935 8.704 1.00 92.06 83 TYR A O 1
ATOM 666 N N . ALA A 1 84 ? -0.939 1.680 7.407 1.00 91.25 84 ALA A N 1
ATOM 667 C CA . ALA A 1 84 ? -1.235 0.437 8.130 1.00 91.25 84 ALA A CA 1
ATOM 668 C C . ALA A 1 84 ? -0.901 0.517 9.637 1.00 91.25 84 ALA A C 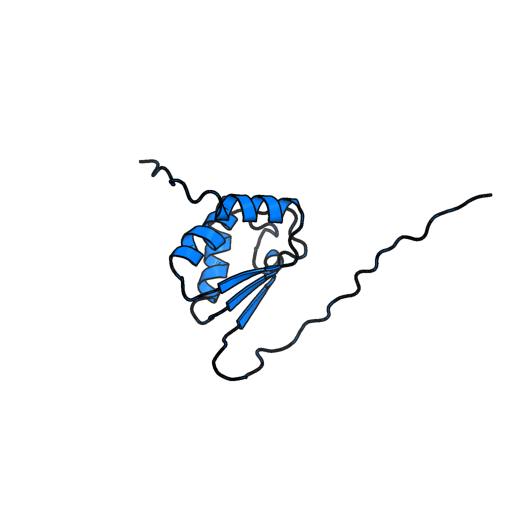1
ATOM 670 O O . ALA A 1 84 ? -1.594 -0.070 10.460 1.00 91.25 84 ALA A O 1
ATOM 671 N N . GLY A 1 85 ? 0.145 1.261 10.017 1.00 90.62 85 GLY A N 1
ATOM 672 C CA . GLY A 1 85 ? 0.492 1.487 11.424 1.00 90.62 85 GLY A CA 1
ATOM 673 C C . GLY A 1 85 ? -0.467 2.433 12.155 1.00 90.62 85 GLY A C 1
ATOM 674 O O . GLY A 1 85 ? -0.628 2.319 13.367 1.00 90.62 85 GLY A O 1
ATOM 675 N N . GLN A 1 86 ? -1.100 3.361 11.435 1.00 91.19 86 GLN A N 1
ATOM 676 C CA . GLN A 1 86 ? -2.106 4.287 11.967 1.00 91.19 86 GLN A CA 1
ATOM 677 C C . GLN A 1 86 ? -3.511 3.668 12.021 1.00 91.19 86 GLN A C 1
ATOM 679 O O . GLN A 1 86 ? -4.322 4.093 12.840 1.00 91.19 86 GLN A O 1
ATOM 684 N N . HIS A 1 87 ? -3.779 2.659 11.190 1.00 89.81 87 HIS A N 1
ATOM 685 C CA . HIS A 1 87 ? -5.072 1.987 11.064 1.00 89.81 87 HIS A CA 1
ATOM 686 C C . HIS A 1 87 ? -4.932 0.476 11.329 1.00 89.81 87 HIS A C 1
ATOM 688 O O . HIS A 1 87 ? -5.053 -0.319 10.398 1.00 89.81 87 HIS A O 1
ATOM 694 N N . PRO A 1 88 ? -4.678 0.050 12.584 1.00 88.38 88 PRO A N 1
ATOM 695 C CA . PRO A 1 88 ? -4.440 -1.360 12.913 1.00 88.38 88 PRO A CA 1
ATOM 696 C C . PRO A 1 88 ? -5.662 -2.263 12.677 1.00 88.38 88 PRO A C 1
ATOM 698 O O . PRO A 1 88 ? -5.500 -3.466 12.486 1.00 88.38 88 PRO A O 1
ATOM 701 N N . ASP A 1 89 ? -6.867 -1.686 12.667 1.00 87.94 89 ASP A N 1
ATOM 702 C CA . ASP A 1 89 ? -8.123 -2.400 12.412 1.00 87.94 89 ASP A CA 1
ATOM 703 C C . ASP A 1 89 ? -8.399 -2.615 10.911 1.00 87.94 89 ASP A C 1
ATOM 705 O O . ASP A 1 89 ? -9.303 -3.371 10.549 1.00 87.94 89 ASP A O 1
ATOM 709 N N . LEU A 1 90 ? -7.626 -1.961 10.033 1.00 88.25 90 LEU A N 1
ATOM 710 C CA . LEU A 1 90 ? -7.702 -2.118 8.585 1.00 88.25 90 LEU A CA 1
ATOM 711 C C . LEU A 1 90 ? -6.654 -3.130 8.114 1.00 88.25 90 LEU A C 1
ATOM 713 O O . LEU A 1 90 ? -5.447 -2.922 8.238 1.00 88.25 90 LEU A O 1
ATOM 717 N N . THR A 1 91 ? -7.109 -4.196 7.464 1.00 90.12 91 THR A N 1
ATOM 718 C CA . THR A 1 91 ? -6.213 -5.145 6.795 1.00 90.12 91 THR A CA 1
ATOM 719 C C . THR A 1 91 ? -5.949 -4.703 5.358 1.00 90.12 91 THR A C 1
ATOM 721 O O . THR A 1 91 ? -6.866 -4.659 4.543 1.00 90.12 91 THR A O 1
ATOM 724 N N . ILE A 1 92 ? -4.691 -4.415 5.012 1.00 92.31 92 ILE A N 1
ATOM 725 C CA . ILE A 1 92 ? -4.290 -4.092 3.633 1.00 92.31 92 ILE A CA 1
ATOM 726 C C . ILE A 1 92 ? -3.675 -5.333 2.982 1.00 92.31 92 ILE A C 1
ATOM 728 O O . ILE A 1 92 ? -2.638 -5.822 3.433 1.00 92.31 92 ILE A O 1
ATOM 732 N N . ARG A 1 93 ? -4.289 -5.833 1.905 1.00 93.50 93 ARG A N 1
ATOM 733 C CA . ARG A 1 93 ? -3.840 -7.024 1.170 1.00 93.50 93 ARG A CA 1
ATOM 734 C C . ARG A 1 93 ? -3.349 -6.655 -0.233 1.00 93.50 93 ARG A C 1
ATOM 736 O O . ARG A 1 93 ? -4.170 -6.291 -1.073 1.00 93.50 93 ARG A O 1
ATOM 743 N N . PRO A 1 94 ? -2.042 -6.749 -0.524 1.00 94.38 94 PRO A N 1
ATOM 744 C CA . PRO A 1 94 ? -1.544 -6.574 -1.883 1.00 94.38 94 PRO A CA 1
ATOM 745 C C . PRO A 1 94 ? -1.755 -7.848 -2.719 1.00 94.38 94 PRO A C 1
ATOM 747 O O . PRO A 1 94 ? -1.417 -8.946 -2.276 1.00 94.38 94 PRO A O 1
ATOM 750 N N . VAL A 1 95 ? -2.273 -7.705 -3.940 1.00 94.25 95 VAL A N 1
ATOM 751 C CA . VAL A 1 95 ? -2.471 -8.804 -4.906 1.00 94.25 95 VAL A CA 1
ATOM 752 C C . VAL A 1 95 ? -1.884 -8.449 -6.274 1.00 94.25 95 VAL A C 1
ATOM 754 O O . VAL A 1 95 ? -1.604 -7.283 -6.547 1.00 94.25 95 VAL A O 1
ATOM 757 N N . ASN A 1 96 ? -1.679 -9.457 -7.129 1.00 95.62 96 ASN A N 1
ATOM 758 C CA . ASN A 1 96 ? -1.157 -9.305 -8.497 1.00 95.62 96 ASN A CA 1
ATOM 759 C C . ASN A 1 96 ? 0.176 -8.538 -8.590 1.00 95.62 96 ASN A C 1
ATOM 761 O O . ASN A 1 96 ? 0.430 -7.815 -9.552 1.00 95.62 96 ASN A O 1
ATOM 765 N N . MET A 1 97 ? 1.041 -8.692 -7.584 1.00 94.12 97 MET A N 1
ATOM 766 C CA . MET A 1 97 ? 2.376 -8.098 -7.593 1.00 94.12 97 MET A CA 1
ATOM 767 C C . MET A 1 97 ? 3.298 -8.853 -8.549 1.00 94.12 97 MET A C 1
ATOM 769 O O . MET A 1 97 ? 3.387 -10.080 -8.508 1.00 94.12 97 MET A O 1
ATOM 773 N N . ASN A 1 98 ? 4.056 -8.109 -9.347 1.00 92.38 98 ASN A N 1
ATOM 774 C CA . ASN A 1 98 ? 5.215 -8.660 -10.037 1.00 92.38 98 ASN A CA 1
ATOM 775 C C . ASN A 1 98 ? 6.407 -8.820 -9.059 1.00 92.38 98 ASN A C 1
ATOM 777 O O . ASN A 1 98 ? 6.356 -8.381 -7.906 1.00 92.38 98 ASN A O 1
ATOM 781 N N . ALA A 1 99 ? 7.512 -9.410 -9.525 1.00 91.88 99 ALA A N 1
ATOM 782 C CA . ALA A 1 99 ? 8.692 -9.650 -8.690 1.00 91.88 99 ALA A CA 1
ATOM 783 C C . ALA A 1 99 ? 9.335 -8.365 -8.126 1.00 91.88 99 ALA A C 1
ATOM 785 O O . ALA A 1 99 ? 9.865 -8.383 -7.017 1.00 91.88 99 ALA A O 1
ATOM 786 N N . GLU A 1 100 ? 9.315 -7.256 -8.865 1.00 91.44 100 GLU A N 1
ATOM 787 C CA . GLU A 1 100 ? 9.847 -5.962 -8.424 1.00 91.44 100 GLU A CA 1
ATOM 788 C C . GLU A 1 100 ? 8.993 -5.332 -7.324 1.00 91.44 100 GLU A C 1
ATOM 790 O O . GLU A 1 100 ? 9.502 -4.965 -6.262 1.00 91.44 100 GLU A O 1
ATOM 795 N N . VAL A 1 101 ? 7.679 -5.299 -7.539 1.00 92.94 101 VAL A N 1
ATOM 796 C CA . VAL A 1 101 ? 6.697 -4.805 -6.572 1.00 92.94 101 VAL A CA 1
ATOM 797 C C . VAL A 1 101 ? 6.731 -5.650 -5.299 1.00 92.94 101 VAL A C 1
ATOM 799 O O . VAL A 1 101 ? 6.770 -5.098 -4.200 1.00 92.94 101 VAL A O 1
ATOM 802 N N . GLN A 1 102 ? 6.805 -6.979 -5.421 1.00 93.88 102 GLN A N 1
ATOM 803 C CA . GLN A 1 102 ? 6.894 -7.876 -4.269 1.00 93.88 102 GLN A CA 1
ATOM 804 C C . GLN A 1 102 ? 8.169 -7.633 -3.450 1.00 93.88 102 GLN A C 1
ATOM 806 O O . GLN A 1 102 ? 8.099 -7.594 -2.221 1.00 93.88 102 GLN A O 1
ATOM 811 N N . ARG A 1 103 ? 9.328 -7.428 -4.098 1.00 91.38 103 ARG A N 1
ATOM 812 C CA . ARG A 1 103 ? 10.572 -7.069 -3.393 1.00 91.38 103 ARG A CA 1
ATOM 813 C C . ARG A 1 103 ? 10.404 -5.779 -2.595 1.00 91.38 103 ARG A C 1
ATOM 815 O O . ARG A 1 103 ? 10.799 -5.740 -1.432 1.00 91.38 103 ARG A O 1
ATOM 822 N N . MET A 1 104 ? 9.802 -4.751 -3.191 1.00 92.88 104 MET A N 1
ATOM 823 C CA . MET A 1 104 ? 9.583 -3.475 -2.508 1.00 92.88 104 MET A CA 1
ATOM 824 C C . MET A 1 104 ? 8.578 -3.594 -1.354 1.00 92.88 104 MET A C 1
ATOM 826 O O . MET A 1 104 ? 8.800 -3.019 -0.292 1.00 92.88 104 MET A O 1
ATOM 830 N N . TYR A 1 105 ? 7.504 -4.366 -1.528 1.00 93.44 105 TYR A N 1
ATOM 831 C CA . TYR A 1 105 ? 6.548 -4.660 -0.458 1.00 93.44 105 TYR A CA 1
ATOM 832 C C . TYR A 1 105 ? 7.233 -5.348 0.729 1.00 93.44 105 TYR A C 1
ATOM 834 O O . TYR A 1 105 ? 7.111 -4.902 1.867 1.00 93.44 105 TYR A O 1
ATOM 842 N N . LEU A 1 106 ? 8.010 -6.404 0.466 1.00 91.75 106 LEU A N 1
ATOM 843 C CA . LEU A 1 106 ? 8.764 -7.102 1.507 1.00 91.75 106 LEU A CA 1
ATOM 844 C C . LEU A 1 106 ? 9.767 -6.168 2.189 1.00 91.75 106 LEU A C 1
ATOM 846 O O . LEU A 1 106 ? 9.919 -6.211 3.407 1.00 91.75 106 LEU A O 1
ATOM 850 N N . TYR A 1 107 ? 10.429 -5.302 1.423 1.00 89.56 107 TYR A N 1
ATOM 851 C CA . TYR A 1 107 ? 11.328 -4.297 1.973 1.00 89.56 107 TYR A CA 1
ATOM 852 C C . TYR A 1 107 ? 10.599 -3.335 2.925 1.00 89.56 107 TYR A C 1
ATOM 854 O O . TYR A 1 107 ? 11.073 -3.131 4.040 1.00 89.56 107 TYR A O 1
ATOM 862 N N . SER A 1 108 ? 9.434 -2.795 2.550 1.00 89.75 108 SER A N 1
ATOM 863 C CA . SER A 1 108 ? 8.722 -1.818 3.388 1.00 89.75 108 SER A CA 1
ATOM 864 C C . SER A 1 108 ? 8.188 -2.411 4.697 1.00 89.75 108 SER A C 1
ATOM 866 O O . SER A 1 108 ? 8.232 -1.740 5.730 1.00 89.75 108 SER A O 1
ATOM 868 N N . ILE A 1 109 ? 7.731 -3.669 4.692 1.00 88.44 109 ILE A N 1
ATOM 869 C CA . ILE A 1 109 ? 7.221 -4.327 5.909 1.00 88.44 109 ILE A CA 1
ATOM 870 C C . ILE A 1 109 ? 8.336 -4.860 6.815 1.00 88.44 109 ILE A C 1
ATOM 872 O O . ILE A 1 109 ? 8.151 -4.916 8.031 1.00 88.44 109 ILE A O 1
ATOM 876 N N . ASN A 1 110 ? 9.488 -5.236 6.248 1.00 85.31 110 ASN A N 1
ATOM 877 C CA . ASN A 1 110 ? 10.624 -5.757 7.012 1.00 85.31 110 ASN A CA 1
ATOM 878 C C . ASN A 1 110 ? 11.503 -4.639 7.576 1.00 85.31 110 ASN A C 1
ATOM 880 O O . ASN A 1 110 ? 12.115 -4.815 8.627 1.00 85.31 110 ASN A O 1
ATOM 884 N N . ASN A 1 111 ? 11.53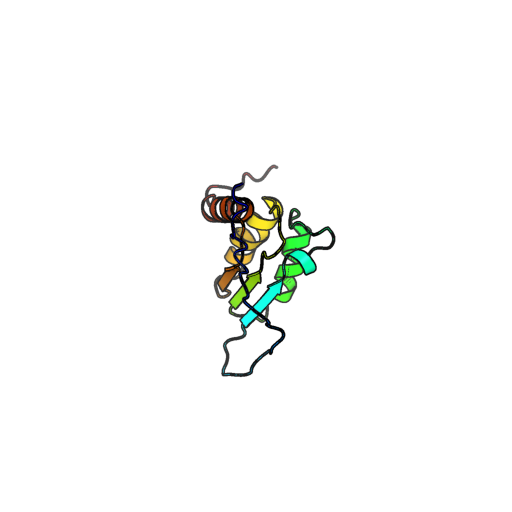6 -3.468 6.934 1.00 70.06 111 ASN A N 1
ATOM 885 C CA . ASN A 1 111 ? 12.339 -2.332 7.378 1.00 70.06 111 ASN A CA 1
ATOM 886 C C . ASN A 1 111 ? 11.670 -1.529 8.516 1.00 70.06 111 ASN A C 1
ATOM 888 O O . ASN A 1 111 ? 11.666 -0.301 8.525 1.00 70.06 111 ASN A O 1
ATOM 892 N N . ARG A 1 112 ? 11.101 -2.223 9.514 1.00 58.25 112 ARG A N 1
ATOM 893 C CA . ARG A 1 112 ? 10.533 -1.627 10.743 1.00 58.25 112 ARG A CA 1
ATOM 894 C C . ARG A 1 112 ? 11.585 -0.988 11.666 1.00 58.25 112 ARG A C 1
ATOM 896 O O . ARG A 1 112 ? 11.236 -0.538 12.755 1.00 58.25 112 ARG A O 1
ATOM 903 N N . VAL A 1 113 ? 12.848 -0.925 11.247 1.00 44.97 113 VAL A N 1
ATOM 904 C CA . VAL A 1 113 ? 13.942 -0.318 12.006 1.00 44.97 113 VAL A CA 1
ATOM 905 C C . VAL A 1 113 ? 14.141 1.122 11.525 1.00 44.97 113 VAL A C 1
ATOM 907 O O . VAL A 1 113 ? 14.632 1.358 10.431 1.00 44.97 113 VAL A O 1
ATOM 910 N N . GLU A 1 114 ? 13.693 2.051 12.373 1.00 42.84 114 GLU A N 1
ATOM 911 C CA . GLU A 1 114 ? 14.032 3.481 12.443 1.00 42.84 114 GLU A CA 1
ATOM 912 C C . GLU A 1 114 ? 13.958 4.300 11.141 1.00 42.84 114 GLU A C 1
ATOM 914 O O . GLU A 1 114 ? 14.862 4.304 10.314 1.00 42.84 114 GLU A O 1
ATOM 919 N N . ILE A 1 115 ? 12.920 5.139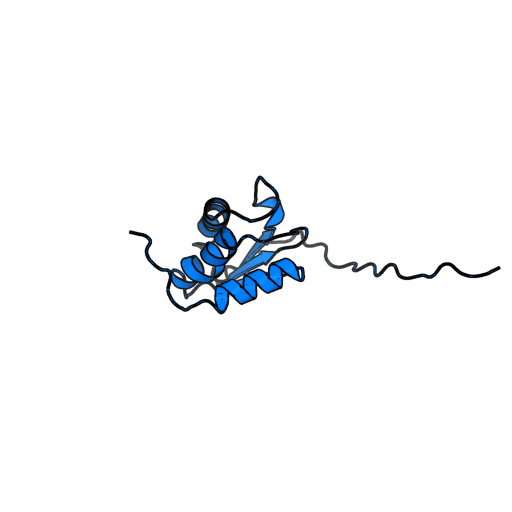 11.017 1.00 42.22 115 ILE A N 1
ATOM 920 C CA . ILE A 1 115 ? 13.018 6.330 10.161 1.00 42.22 115 ILE A CA 1
ATOM 921 C C . ILE A 1 115 ? 13.980 7.297 10.873 1.00 42.22 115 ILE A C 1
ATOM 923 O O . ILE A 1 115 ? 13.605 7.797 11.942 1.00 42.22 115 ILE A O 1
ATOM 927 N N . PRO A 1 116 ? 15.162 7.643 10.329 1.00 34.44 116 PRO A N 1
ATOM 928 C CA . PRO A 1 116 ? 15.882 8.797 10.830 1.00 34.44 116 PRO A CA 1
ATOM 929 C C . PRO A 1 116 ? 15.012 10.008 10.502 1.00 34.44 116 PRO A C 1
ATOM 931 O O . PRO A 1 116 ? 14.705 10.275 9.335 1.00 34.44 116 PRO A O 1
ATOM 934 N N . ARG A 1 117 ? 14.565 10.734 11.531 1.00 34.25 117 ARG A N 1
ATOM 935 C CA . ARG A 1 117 ? 14.067 12.092 11.322 1.00 34.25 117 ARG A CA 1
ATOM 936 C C . ARG A 1 117 ? 15.255 12.886 10.795 1.00 34.25 117 ARG A C 1
ATOM 938 O O . ARG A 1 117 ? 16.162 13.191 11.561 1.00 34.25 117 ARG A O 1
ATOM 945 N N . TYR A 1 118 ? 15.267 13.182 9.501 1.00 33.16 118 TYR A N 1
ATOM 946 C CA . TYR A 1 118 ? 16.141 14.227 8.993 1.00 33.16 118 TYR A CA 1
ATOM 947 C C . TYR A 1 118 ? 15.600 15.548 9.543 1.00 33.16 118 TYR A C 1
ATOM 949 O O . TYR A 1 118 ? 14.533 16.012 9.139 1.00 33.16 118 TYR A O 1
ATOM 957 N N . SER A 1 119 ? 16.291 16.022 10.580 1.00 40.69 119 SER A N 1
ATOM 958 C CA . SER A 1 119 ? 16.227 17.367 11.152 1.00 40.69 119 SER A CA 1
ATOM 959 C C . SER A 1 119 ? 16.621 18.426 10.136 1.00 40.69 119 SER A C 1
ATOM 961 O O . SER A 1 119 ? 17.568 18.139 9.368 1.00 40.69 119 SER A O 1
#

Nearest PDB structures (foldseek):
  7s9a-assembly1_B  TM=6.495E-01  e=1.207E-01  Tursiops truncatus
  1q85-assembly2_B  TM=3.833E-01  e=2.488E+00  Thermotoga maritima
  5fo0-assembly1_A  TM=3.794E-01  e=4.212E+00  Corynebacterium ammoniagenes
  4uze-assembly1_A  TM=3.685E-01  e=6.675E+00  Corynebacterium ammoniagenes

Radius of gyration: 17.32 Å; Cα contacts (8 Å, |Δi|>4): 158; chains: 1; bounding box: 40×46×54 Å

pLDDT: mean 75.69, std 22.19, range [32.59, 95.62]

Secondary structure (DSSP, 8-state):
-----------------------TT--EEEEEHHHHSTTSS---HHHHHHHHTTTTT-SEEEEE-TT-----HHHHHIIIIIIHHH-TTSEEEEES--HHHHHHHHHHHH--S------

Solvent-accessible surface area (backbone atoms only — not comparable to full-atom values): 7274 Å² total; per-residue (Å²): 137,83,86,84,83,91,80,79,84,75,80,85,75,77,94,77,90,75,74,97,70,90,64,89,93,66,43,65,47,78,43,54,44,29,80,74,25,95,79,37,45,50,37,46,42,70,55,31,51,64,56,50,73,73,42,81,84,35,43,32,39,36,39,30,30,55,91,37,72,51,50,28,68,46,14,35,35,38,47,63,40,51,47,38,65,74,35,76,77,37,48,77,43,82,39,63,62,45,75,59,31,45,51,40,48,53,46,34,61,68,58,76,70,74,84,79,79,83,125

Sequence (119 aa):
MAELMIDTKRDSGEVFNTYADVDEGFIVTRIPVFEACLDRDPVARSQARRICLRLDSFKEAVLDFAKVEIMGQGFADEVFRVYAGQHPDLTIRPVNMNAEVQRMYLYSINNRVEIPRYS

Foldseek 3Di:
DDDDDDDDPPPPDDDDPDDPDDDPDQFEEEDALQVLDPVRAAAALVSLVSVLVVPPSHQEYEYECVPHPAHHLNNLLNNVPVSCVVCVSYHYHYPPDDPRRVVSNCVNNVPPPDDPPPD

Mean predicted aligned error: 11.62 Å